Protein AF-A0A941QPH1-F1 (afdb_monomer)

Mean predicted aligned error: 6.73 Å

pLDDT: mean 86.71, std 13.87, range [55.09, 98.06]

Radius of gyration: 14.21 Å; Cα contacts (8 Å, |Δi|>4): 16; chains: 1; bounding box: 36×26×28 Å

Solvent-accessible surface area (backbone atoms only — not comparable to full-atom values): 3978 Å² total; per-residue (Å²): 132,80,58,78,92,75,51,70,42,97,90,54,52,71,82,38,66,69,54,48,49,49,42,58,78,68,47,42,82,80,45,55,75,70,56,32,54,50,54,56,49,50,44,54,71,74,68,51,77,88,73,73,73,93,65,80,77,73,80,131

Structure (mmCIF, N/CA/C/O backbone):
data_AF-A0A941QPH1-F1
#
_entry.id   AF-A0A941QPH1-F1
#
loop_
_atom_site.group_PDB
_atom_site.id
_atom_site.type_symbol
_atom_site.label_atom_id
_atom_site.label_alt_id
_atom_site.label_comp_id
_atom_site.label_asym_id
_atom_site.label_entity_id
_atom_site.label_seq_id
_atom_site.pdbx_PDB_ins_code
_atom_site.Cartn_x
_atom_site.Cartn_y
_atom_site.Cartn_z
_atom_site.occupancy
_atom_site.B_iso_or_equiv
_atom_site.auth_s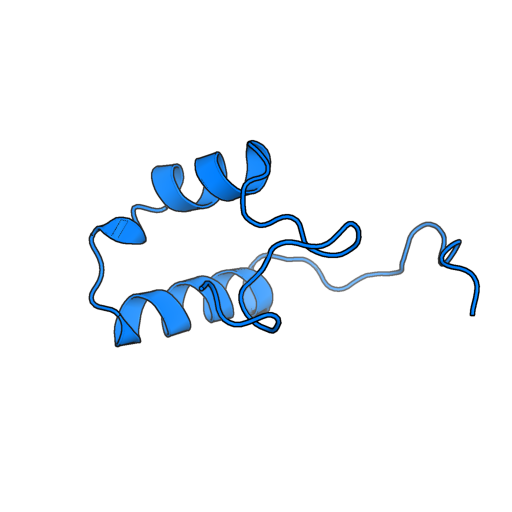eq_id
_atom_site.auth_comp_id
_atom_site.auth_asym_id
_atom_site.auth_atom_id
_atom_site.pdbx_PDB_model_num
ATOM 1 N N . MET A 1 1 ? -18.465 12.078 -11.806 1.00 64.00 1 MET A N 1
ATOM 2 C CA . MET A 1 1 ? -17.156 12.395 -12.415 1.00 64.00 1 MET A CA 1
ATOM 3 C C . MET A 1 1 ? -16.113 12.064 -11.371 1.00 64.00 1 MET A C 1
ATOM 5 O O . MET A 1 1 ? -16.274 12.517 -10.247 1.00 64.00 1 MET A O 1
ATOM 9 N N . THR A 1 2 ? -15.150 11.206 -11.688 1.00 71.25 2 THR A N 1
ATOM 10 C CA . THR A 1 2 ? -14.054 10.862 -10.773 1.00 71.25 2 THR A CA 1
ATOM 11 C C . THR A 1 2 ? -13.169 12.090 -10.579 1.00 71.25 2 THR A C 1
ATOM 13 O O . THR A 1 2 ? -12.946 12.824 -11.543 1.00 71.25 2 THR A O 1
ATOM 16 N N . ASP A 1 3 ? -12.711 12.336 -9.352 1.00 86.62 3 ASP A N 1
ATOM 17 C CA . ASP A 1 3 ? -11.739 13.394 -9.081 1.00 86.62 3 ASP A CA 1
ATOM 18 C C . ASP A 1 3 ? -10.475 13.128 -9.925 1.00 86.62 3 ASP A C 1
ATOM 20 O O . ASP A 1 3 ? -9.931 12.023 -9.842 1.00 86.62 3 ASP A O 1
ATOM 24 N N . PRO A 1 4 ? -10.014 14.082 -10.756 1.00 85.88 4 PRO A N 1
ATOM 25 C CA . PRO A 1 4 ? -8.818 13.910 -11.578 1.00 85.88 4 PRO A CA 1
ATOM 26 C C . PRO A 1 4 ? -7.574 13.508 -10.777 1.00 85.88 4 PRO A C 1
ATOM 28 O O . PRO A 1 4 ? -6.706 12.827 -11.316 1.00 85.88 4 PRO A O 1
ATOM 31 N N . LEU A 1 5 ? -7.492 13.901 -9.502 1.00 87.19 5 LEU A N 1
ATOM 32 C CA . LEU A 1 5 ? -6.380 13.569 -8.606 1.00 87.19 5 LEU A CA 1
ATOM 33 C C . LEU A 1 5 ? -6.463 12.144 -8.044 1.00 87.19 5 LEU A C 1
ATOM 35 O O . LEU A 1 5 ? -5.496 11.658 -7.466 1.00 87.19 5 LEU A O 1
ATOM 39 N N . LEU A 1 6 ? -7.603 11.475 -8.223 1.00 89.06 6 LEU A N 1
ATOM 40 C CA . LEU A 1 6 ? -7.843 10.091 -7.814 1.00 89.06 6 LEU A CA 1
ATOM 41 C C . LEU A 1 6 ? -7.932 9.141 -9.015 1.00 89.06 6 LEU A C 1
ATOM 43 O O . LEU A 1 6 ? -8.337 7.992 -8.855 1.00 89.06 6 LEU A O 1
ATOM 47 N N . ALA A 1 7 ? -7.595 9.607 -10.218 1.00 91.75 7 ALA A N 1
ATOM 48 C CA . ALA A 1 7 ? -7.539 8.772 -11.408 1.00 91.75 7 ALA A CA 1
ATOM 49 C C . ALA A 1 7 ? -6.155 8.105 -11.545 1.00 91.75 7 ALA A C 1
ATOM 51 O O . ALA A 1 7 ? -5.139 8.738 -11.242 1.00 91.75 7 ALA A O 1
ATOM 52 N N . PRO A 1 8 ? -6.085 6.853 -12.032 1.00 91.25 8 PRO A N 1
ATOM 53 C CA . PRO A 1 8 ? -4.810 6.210 -12.319 1.00 91.25 8 PRO A CA 1
ATOM 54 C C . PRO A 1 8 ? -4.085 6.944 -13.453 1.00 91.25 8 PRO A C 1
ATOM 56 O O . PRO A 1 8 ? -4.695 7.519 -14.360 1.00 91.25 8 PRO A O 1
ATOM 59 N N . THR A 1 9 ? -2.757 6.916 -13.412 1.00 91.31 9 THR A N 1
ATOM 60 C CA . THR A 1 9 ? -1.889 7.550 -14.412 1.00 91.31 9 THR A CA 1
ATOM 61 C C . THR A 1 9 ? -0.875 6.550 -14.952 1.00 91.31 9 THR A C 1
ATOM 63 O O . THR A 1 9 ? -0.681 5.479 -14.389 1.00 91.31 9 THR A O 1
ATOM 66 N N . LYS A 1 10 ? -0.155 6.915 -16.021 1.00 87.56 10 LYS A N 1
ATOM 67 C CA . LYS A 1 10 ? 0.953 6.087 -16.529 1.00 87.56 10 LYS A CA 1
ATOM 68 C C . LYS A 1 10 ? 2.066 5.865 -15.497 1.00 87.56 10 LYS A C 1
ATOM 70 O O . LYS A 1 10 ? 2.749 4.852 -15.575 1.00 87.56 10 LYS A O 1
ATOM 75 N N . LEU A 1 11 ? 2.274 6.817 -14.583 1.00 85.19 11 LEU A N 1
ATOM 76 C CA . LEU A 1 11 ? 3.294 6.723 -13.537 1.00 85.19 11 LEU A CA 1
ATOM 77 C C . LEU A 1 11 ? 2.805 5.898 -12.338 1.00 85.19 11 LEU A C 1
ATOM 79 O O . LEU A 1 11 ? 3.586 5.167 -11.739 1.00 85.19 11 LEU A O 1
ATOM 83 N N . LEU A 1 12 ? 1.520 6.014 -11.998 1.00 86.56 12 LEU A N 1
ATOM 84 C CA . LEU A 1 12 ? 0.892 5.304 -10.889 1.00 86.56 12 LEU A CA 1
ATOM 85 C C . LEU A 1 12 ? -0.460 4.746 -11.334 1.00 86.56 12 LEU A C 1
ATOM 87 O O . LEU A 1 12 ? -1.485 5.426 -11.263 1.00 86.56 12 LEU A O 1
ATOM 91 N N . ASP A 1 13 ? -0.430 3.499 -11.789 1.00 92.00 13 ASP A N 1
ATOM 92 C CA . ASP A 1 13 ? -1.611 2.705 -12.106 1.00 92.00 13 ASP A CA 1
ATOM 93 C C . ASP A 1 13 ? -1.912 1.771 -10.930 1.00 92.00 13 ASP A C 1
ATOM 95 O O . ASP A 1 13 ? -1.362 0.675 -10.828 1.00 92.00 13 ASP A O 1
ATOM 99 N N . PHE A 1 14 ? -2.758 2.225 -10.007 1.00 89.12 14 PHE A N 1
ATOM 100 C CA . PHE A 1 14 ? -3.163 1.429 -8.847 1.00 89.12 14 PHE A CA 1
ATOM 101 C C . PHE A 1 14 ? -4.151 0.301 -9.190 1.00 89.12 14 PHE A C 1
ATOM 103 O O . PHE A 1 14 ? -4.413 -0.542 -8.329 1.00 89.12 14 PHE A O 1
ATOM 110 N N . ASP A 1 15 ? -4.646 0.240 -10.430 1.00 90.69 15 ASP A N 1
ATOM 111 C CA . ASP A 1 15 ? -5.460 -0.870 -10.935 1.00 90.69 15 ASP A CA 1
ATOM 112 C C . ASP A 1 15 ? -4.590 -2.003 -11.510 1.00 90.69 15 ASP A C 1
ATOM 114 O O . ASP A 1 15 ? -5.091 -3.088 -11.826 1.00 90.69 15 ASP A O 1
ATOM 118 N N . ALA A 1 16 ? -3.271 -1.796 -11.603 1.00 94.50 16 ALA A N 1
ATOM 119 C CA . ALA A 1 16 ? -2.339 -2.800 -12.089 1.00 94.50 16 ALA A CA 1
ATOM 120 C C . ALA A 1 16 ? -2.410 -4.093 -11.255 1.00 94.50 16 ALA A C 1
ATOM 122 O O . ALA A 1 16 ? -2.372 -4.083 -10.019 1.00 94.50 16 ALA A O 1
ATOM 123 N N . ALA A 1 17 ? -2.431 -5.237 -11.948 1.00 95.69 17 ALA A N 1
ATOM 124 C CA . ALA A 1 17 ? -2.583 -6.555 -11.331 1.00 95.69 17 ALA A CA 1
ATOM 125 C C . ALA A 1 17 ? -1.617 -6.839 -10.156 1.00 95.69 17 ALA A C 1
ATOM 127 O O . ALA A 1 17 ? -2.071 -7.410 -9.162 1.00 95.69 17 ALA A O 1
ATOM 128 N N . PRO A 1 18 ? -0.328 -6.429 -10.187 1.00 94.50 18 PRO A N 1
ATOM 129 C CA . PRO A 1 18 ? 0.573 -6.627 -9.050 1.00 94.50 18 PRO A CA 1
ATOM 130 C C . PRO A 1 18 ? 0.134 -5.892 -7.776 1.00 94.50 18 PRO A C 1
ATOM 132 O O . PRO A 1 18 ? 0.228 -6.457 -6.687 1.00 94.50 18 PRO A O 1
ATOM 135 N N . LEU A 1 19 ? -0.378 -4.661 -7.895 1.00 93.62 19 LEU A N 1
ATOM 136 C CA . LEU A 1 19 ? -0.856 -3.884 -6.748 1.00 93.62 19 LEU A CA 1
ATOM 137 C C . LEU A 1 19 ? -2.164 -4.458 -6.205 1.00 93.62 19 LEU A C 1
ATOM 139 O O . LEU A 1 19 ? -2.296 -4.639 -4.995 1.00 93.62 19 LEU A O 1
ATOM 143 N N . ALA A 1 20 ? -3.092 -4.835 -7.089 1.00 94.00 20 ALA A N 1
ATOM 144 C CA . ALA A 1 20 ? -4.316 -5.522 -6.687 1.00 94.00 20 ALA A CA 1
ATOM 145 C C . ALA A 1 20 ? -4.008 -6.832 -5.939 1.00 94.00 20 ALA A C 1
ATOM 147 O O . ALA A 1 20 ? -4.587 -7.096 -4.886 1.00 94.00 20 ALA A O 1
ATOM 148 N N . HIS A 1 21 ? -3.053 -7.624 -6.434 1.00 96.56 21 HIS A N 1
ATOM 149 C CA . HIS A 1 21 ? -2.644 -8.869 -5.789 1.00 96.56 21 HIS A CA 1
ATOM 150 C C . HIS A 1 21 ? -1.967 -8.644 -4.430 1.00 96.56 21 HIS A C 1
ATOM 152 O O . HIS A 1 21 ? -2.238 -9.391 -3.488 1.00 96.56 21 HIS A O 1
ATOM 158 N N . LEU A 1 22 ? -1.130 -7.608 -4.298 1.00 96.00 22 LEU A N 1
ATOM 159 C CA . LEU A 1 22 ? -0.543 -7.212 -3.016 1.00 96.00 22 LEU A CA 1
ATOM 160 C C . LEU A 1 22 ? -1.637 -6.876 -1.994 1.00 96.00 22 LEU A C 1
ATOM 162 O O . LEU A 1 22 ? -1.630 -7.422 -0.893 1.00 96.00 22 LEU A O 1
ATOM 166 N N . ILE A 1 23 ? -2.592 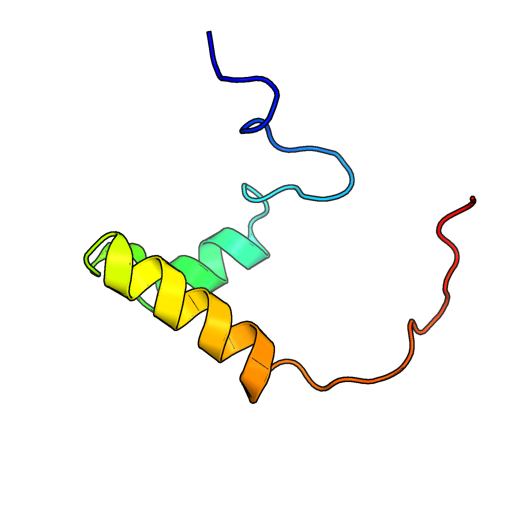-6.022 -2.370 1.00 95.38 23 ILE A N 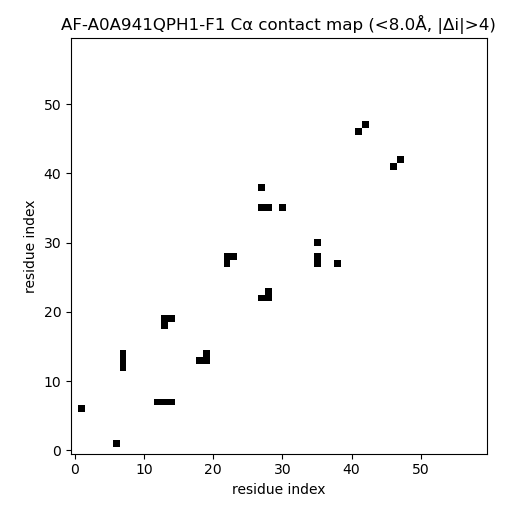1
ATOM 167 C CA . ILE A 1 23 ? -3.694 -5.588 -1.499 1.00 95.38 23 ILE A CA 1
ATOM 168 C C . ILE A 1 23 ? -4.511 -6.788 -1.001 1.00 95.38 23 ILE A C 1
ATOM 170 O O . ILE A 1 23 ? -4.817 -6.867 0.191 1.00 95.38 23 ILE A O 1
ATOM 174 N N . GLU A 1 24 ? -4.832 -7.727 -1.896 1.00 96.00 24 GLU A N 1
ATOM 175 C CA . GLU A 1 24 ? -5.574 -8.945 -1.553 1.00 96.00 24 GLU A CA 1
ATOM 176 C C . GLU A 1 24 ? -4.773 -9.873 -0.642 1.00 96.00 24 GLU A C 1
ATOM 178 O O . GLU A 1 24 ? -5.265 -10.288 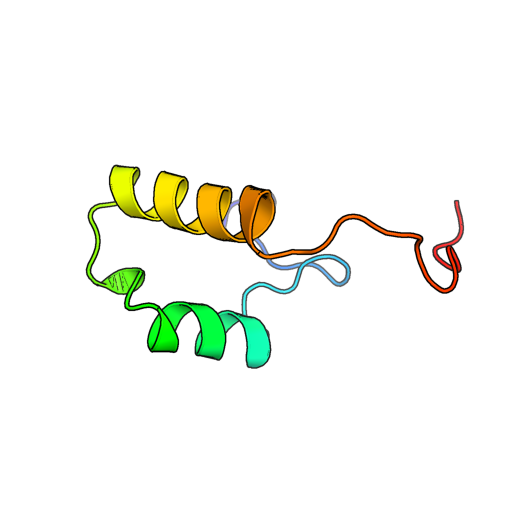0.405 1.00 96.00 24 GLU A O 1
ATOM 183 N N . THR A 1 25 ? -3.516 -10.152 -0.991 1.00 97.44 25 THR A N 1
ATOM 184 C CA . THR A 1 25 ? -2.646 -11.055 -0.217 1.00 97.44 25 THR A CA 1
ATOM 185 C C . THR A 1 25 ? -2.420 -10.541 1.202 1.00 97.44 25 THR A C 1
ATOM 187 O O . THR A 1 25 ? -2.306 -11.323 2.144 1.00 97.44 25 THR A O 1
ATOM 190 N N . ARG A 1 26 ? -2.374 -9.218 1.373 1.00 97.00 26 ARG A N 1
ATOM 191 C CA . ARG A 1 26 ? -2.222 -8.565 2.677 1.00 97.00 26 ARG A CA 1
ATOM 192 C C . ARG A 1 26 ? -3.543 -8.379 3.429 1.00 97.00 26 ARG A C 1
ATOM 194 O O . ARG A 1 26 ? -3.517 -7.960 4.582 1.00 97.00 26 ARG A O 1
ATOM 201 N N . GLY A 1 27 ? -4.688 -8.654 2.800 1.00 97.38 27 GLY A N 1
ATOM 202 C CA . GLY A 1 27 ? -6.011 -8.521 3.416 1.00 97.38 27 GLY A CA 1
ATOM 203 C C . GLY A 1 27 ? -6.417 -7.080 3.747 1.00 97.38 27 GLY A C 1
ATOM 204 O O . GLY A 1 27 ? -7.324 -6.858 4.549 1.00 97.38 27 GLY A O 1
ATOM 205 N N . TRP A 1 28 ? -5.779 -6.077 3.139 1.00 97.56 28 TRP A N 1
ATOM 206 C CA . TRP A 1 28 ? -5.957 -4.665 3.506 1.00 97.56 28 TRP A CA 1
ATOM 207 C C . TRP A 1 28 ? -7.369 -4.125 3.257 1.00 97.56 28 TRP A C 1
ATOM 209 O O . TRP A 1 28 ? -7.795 -3.168 3.909 1.00 97.56 28 TRP A O 1
ATOM 219 N N . ARG A 1 29 ? -8.137 -4.744 2.350 1.00 94.94 29 ARG A N 1
ATOM 220 C CA . ARG A 1 29 ? -9.548 -4.385 2.127 1.00 94.94 29 ARG A CA 1
ATOM 221 C C . ARG A 1 29 ? -10.443 -4.688 3.331 1.00 94.94 29 ARG A C 1
ATOM 223 O O . ARG A 1 29 ? -11.461 -4.020 3.480 1.00 94.94 29 ARG A O 1
ATOM 230 N N . GLY A 1 30 ? -10.052 -5.627 4.194 1.00 97.19 30 GLY A N 1
ATOM 231 C CA . GLY A 1 30 ? -10.777 -5.962 5.424 1.00 97.19 30 GLY A CA 1
ATOM 232 C C . GLY A 1 30 ? -10.497 -5.023 6.601 1.00 97.19 30 GLY A C 1
ATOM 233 O O . GLY A 1 30 ? -11.180 -5.111 7.617 1.00 97.19 30 GLY A O 1
ATOM 234 N N . LEU A 1 31 ? -9.507 -4.134 6.480 1.00 97.88 31 LEU A N 1
ATOM 235 C CA . LEU A 1 31 ? -9.166 -3.159 7.513 1.00 97.88 31 LEU A CA 1
ATOM 236 C C . LEU A 1 31 ? -10.090 -1.938 7.464 1.00 97.88 31 LEU A C 1
ATOM 238 O O . LEU A 1 31 ? -10.649 -1.605 6.410 1.00 97.88 31 LEU A O 1
ATOM 242 N N . SER A 1 32 ? -10.181 -1.236 8.599 1.00 98.00 32 SER A N 1
ATOM 243 C CA . SER A 1 32 ? -10.733 0.118 8.634 1.00 98.00 32 SER A CA 1
ATOM 244 C C . S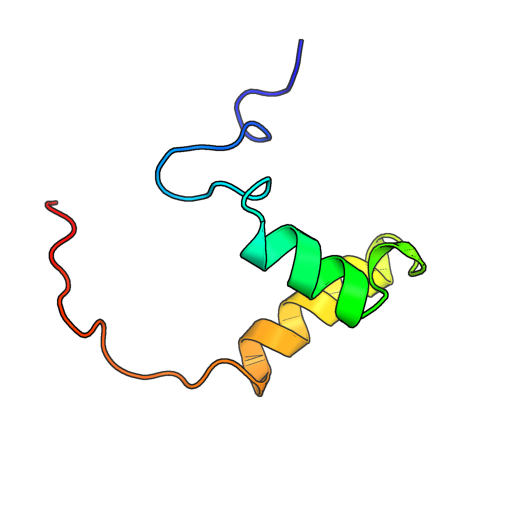ER A 1 32 ? -9.931 1.035 7.704 1.00 98.00 32 SER A C 1
ATOM 246 O O . SER A 1 32 ? -8.776 0.757 7.375 1.00 98.00 32 SER A O 1
ATOM 248 N N . GLU A 1 33 ? -10.530 2.137 7.260 1.00 94.94 33 GLU A N 1
ATOM 249 C CA . GLU A 1 33 ? -9.847 3.077 6.366 1.00 94.94 33 GLU A CA 1
ATOM 250 C C . GLU A 1 33 ? -8.550 3.621 6.984 1.00 94.94 33 GLU A C 1
ATOM 252 O O . GLU A 1 33 ? -7.513 3.643 6.323 1.00 94.94 33 GLU A O 1
ATOM 257 N N . TYR A 1 34 ? -8.586 3.970 8.273 1.00 96.94 34 TYR A N 1
ATOM 258 C CA . TYR A 1 34 ? -7.422 4.466 9.003 1.00 96.94 34 TYR A CA 1
ATOM 259 C C . TYR A 1 34 ? -6.307 3.413 9.090 1.00 96.94 34 TYR A C 1
ATOM 261 O O . TYR A 1 34 ? -5.153 3.692 8.760 1.00 96.94 34 TYR A O 1
ATOM 269 N N . ASP A 1 35 ? -6.655 2.178 9.459 1.00 97.88 35 ASP A N 1
ATOM 270 C CA . ASP A 1 35 ? -5.674 1.096 9.601 1.00 97.88 35 ASP A CA 1
ATOM 271 C C . ASP A 1 35 ? -5.085 0.684 8.248 1.00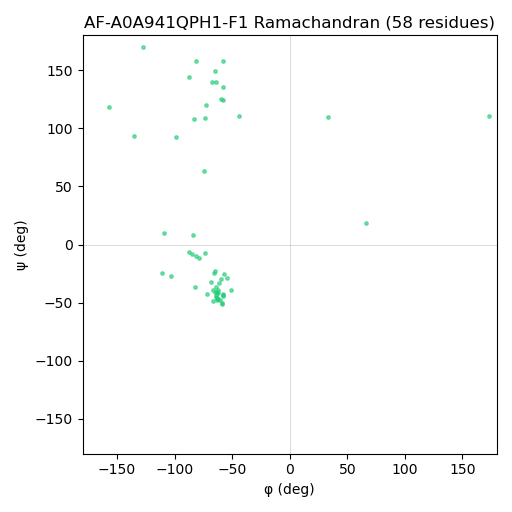 97.88 35 ASP A C 1
ATOM 273 O O . ASP A 1 35 ? -3.910 0.327 8.158 1.00 97.88 35 ASP A O 1
ATOM 277 N N . ARG A 1 36 ? -5.874 0.777 7.170 1.00 97.00 36 ARG A N 1
ATOM 278 C CA . ARG A 1 36 ? -5.409 0.507 5.805 1.00 97.00 36 ARG A CA 1
ATOM 279 C C . ARG A 1 36 ? -4.305 1.473 5.382 1.00 97.00 36 ARG A C 1
ATOM 281 O O . ARG A 1 36 ? -3.332 1.040 4.767 1.00 97.00 36 ARG A O 1
ATOM 288 N N . ILE A 1 37 ? -4.446 2.758 5.713 1.00 95.81 37 ILE A N 1
ATOM 289 C CA . ILE A 1 37 ? -3.432 3.782 5.421 1.00 95.81 37 ILE A CA 1
ATOM 290 C C . ILE A 1 37 ? -2.131 3.449 6.160 1.00 95.81 37 ILE A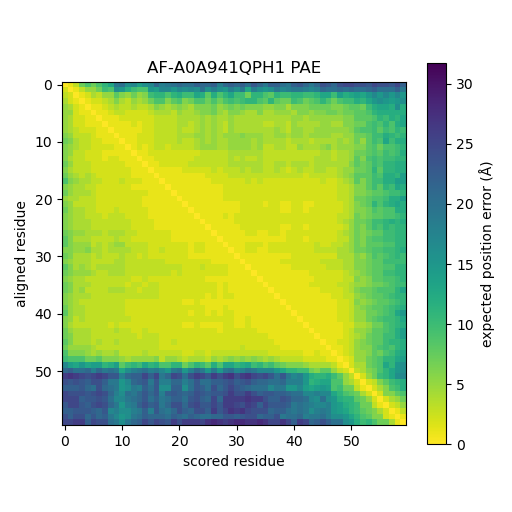 C 1
ATOM 292 O O . ILE A 1 37 ? -1.062 3.443 5.546 1.00 95.81 37 ILE A O 1
ATOM 296 N N . GLY A 1 38 ? -2.225 3.111 7.451 1.00 97.50 38 GLY A N 1
ATOM 297 C CA . GLY A 1 38 ? -1.070 2.718 8.262 1.00 97.50 38 GLY A CA 1
ATOM 298 C C . GLY A 1 38 ? -0.367 1.470 7.722 1.00 97.50 38 GLY A C 1
ATOM 299 O O . GLY A 1 38 ? 0.843 1.486 7.517 1.00 97.50 38 GLY A O 1
ATOM 300 N N . ALA A 1 39 ? -1.124 0.422 7.393 1.00 98.06 39 ALA A N 1
ATOM 301 C CA . ALA A 1 39 ? -0.566 -0.835 6.898 1.00 98.06 39 ALA A CA 1
ATOM 302 C C . ALA A 1 39 ? 0.168 -0.680 5.554 1.00 98.06 39 ALA A C 1
ATOM 304 O O . ALA A 1 39 ? 1.243 -1.255 5.363 1.00 98.06 39 ALA A O 1
ATOM 305 N N . ALA A 1 40 ? -0.381 0.120 4.632 1.00 96.06 40 ALA A N 1
ATOM 306 C CA . ALA A 1 40 ? 0.283 0.423 3.366 1.00 96.06 40 ALA A CA 1
ATOM 307 C C . ALA A 1 40 ? 1.580 1.216 3.580 1.00 96.06 40 ALA A C 1
ATOM 309 O O . ALA A 1 40 ? 2.600 0.930 2.950 1.00 96.06 40 ALA A O 1
ATOM 310 N N . TYR A 1 41 ? 1.557 2.183 4.497 1.00 96.19 41 TYR A N 1
ATOM 311 C CA . TYR A 1 41 ? 2.726 2.976 4.851 1.00 96.19 41 TYR A CA 1
ATOM 312 C C . TYR A 1 41 ? 3.834 2.130 5.494 1.00 96.19 41 TYR A C 1
ATOM 314 O O . TYR A 1 41 ? 4.997 2.231 5.097 1.00 96.19 41 TYR A O 1
ATOM 322 N N . ASP A 1 42 ? 3.480 1.258 6.437 1.00 97.19 42 ASP A N 1
ATOM 323 C CA . ASP A 1 42 ? 4.426 0.375 7.119 1.00 97.19 42 ASP A CA 1
ATOM 324 C C . ASP A 1 42 ? 5.072 -0.629 6.163 1.00 97.19 42 ASP A C 1
ATOM 326 O O . ASP A 1 42 ? 6.269 -0.893 6.284 1.00 97.19 42 ASP A O 1
ATOM 330 N N . PHE A 1 43 ? 4.323 -1.139 5.179 1.00 95.75 43 PHE A N 1
ATOM 331 C CA . PHE A 1 43 ? 4.879 -1.985 4.121 1.00 95.75 43 PHE A CA 1
ATOM 332 C C . PHE A 1 43 ? 5.981 -1.255 3.347 1.00 95.75 43 PHE A C 1
ATOM 334 O O . PHE A 1 43 ? 7.097 -1.759 3.226 1.00 95.75 43 PHE A O 1
ATOM 341 N N . VAL A 1 44 ? 5.701 -0.041 2.865 1.00 92.62 44 VAL A N 1
ATOM 342 C CA . VAL A 1 44 ? 6.692 0.743 2.115 1.00 92.62 44 VAL A CA 1
ATOM 343 C C . VAL A 1 44 ? 7.896 1.080 2.991 1.00 92.62 44 VAL A C 1
ATOM 345 O O . VAL A 1 44 ? 9.032 0.906 2.564 1.00 92.62 44 VAL A O 1
ATOM 348 N N . ARG A 1 45 ? 7.663 1.542 4.223 1.00 93.81 45 ARG A N 1
ATOM 349 C CA . ARG A 1 45 ? 8.730 1.969 5.134 1.00 93.81 45 ARG A CA 1
ATOM 350 C C . ARG A 1 45 ? 9.660 0.821 5.529 1.00 93.81 45 ARG A C 1
ATOM 352 O O . ARG A 1 45 ? 10.865 1.038 5.618 1.00 93.81 45 ARG A O 1
ATOM 359 N N . ASN A 1 46 ? 9.102 -0.347 5.841 1.00 95.31 46 ASN A N 1
ATOM 360 C CA . ASN A 1 46 ? 9.849 -1.411 6.510 1.00 95.31 46 ASN A CA 1
ATOM 361 C C . ASN A 1 46 ? 10.273 -2.546 5.570 1.00 95.31 46 ASN A C 1
ATOM 363 O O . ASN A 1 46 ? 11.258 -3.221 5.859 1.00 95.31 46 ASN A O 1
ATOM 367 N N . GLU A 1 47 ? 9.543 -2.786 4.477 1.00 93.94 47 GLU A N 1
ATOM 368 C CA . GLU A 1 47 ? 9.757 -3.964 3.624 1.00 93.94 47 GLU A CA 1
ATOM 369 C C . GLU A 1 47 ? 10.323 -3.629 2.242 1.00 93.94 47 GLU A C 1
ATOM 371 O O . GLU A 1 47 ? 10.985 -4.470 1.631 1.00 93.94 47 GLU A O 1
ATOM 376 N N . ILE A 1 48 ? 10.105 -2.412 1.740 1.00 89.06 48 ILE A N 1
ATOM 377 C CA . ILE A 1 48 ? 10.731 -1.973 0.493 1.00 89.06 48 ILE A CA 1
ATOM 378 C C . ILE A 1 48 ? 12.142 -1.482 0.814 1.00 89.06 48 ILE A C 1
ATOM 380 O O . ILE A 1 48 ? 12.338 -0.426 1.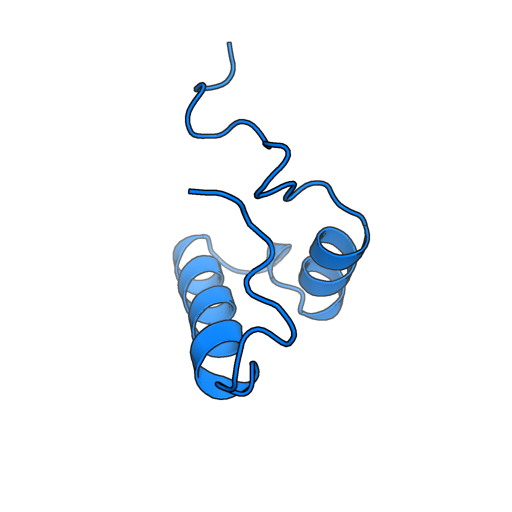415 1.00 89.06 48 ILE A O 1
ATOM 384 N N . ALA A 1 49 ? 13.141 -2.266 0.407 1.00 86.50 49 ALA A N 1
ATOM 385 C CA . ALA A 1 49 ? 14.539 -1.903 0.582 1.00 86.50 49 ALA A CA 1
ATOM 386 C C . ALA A 1 49 ? 14.845 -0.586 -0.144 1.00 86.50 49 ALA A C 1
ATOM 388 O O . ALA A 1 49 ? 14.629 -0.447 -1.349 1.00 86.50 49 ALA A O 1
ATOM 389 N N . PHE A 1 50 ? 15.384 0.376 0.600 1.00 72.50 50 PHE A N 1
ATOM 390 C CA . PHE A 1 50 ? 15.850 1.634 0.040 1.00 72.50 50 PHE A CA 1
ATOM 391 C C . PHE A 1 50 ? 17.152 1.382 -0.734 1.00 72.50 50 PHE A C 1
ATOM 393 O O . PHE A 1 50 ? 18.132 0.914 -0.152 1.00 72.50 50 P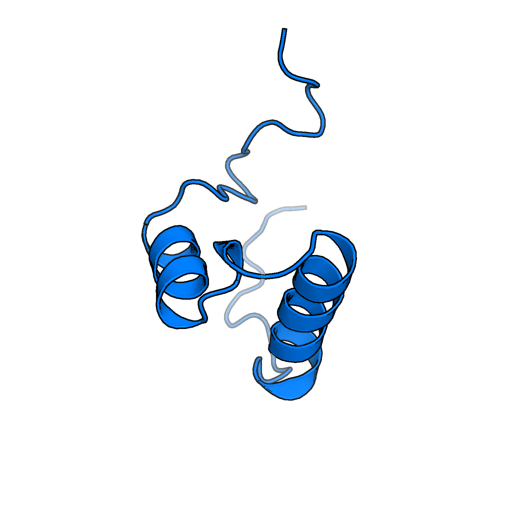HE A O 1
ATOM 400 N N . GLY A 1 51 ? 17.190 1.667 -2.037 1.00 66.25 51 GLY A N 1
ATOM 401 C CA . GLY A 1 51 ? 18.408 1.447 -2.817 1.00 66.25 51 GLY A CA 1
ATOM 402 C C . GLY A 1 51 ? 18.244 1.657 -4.316 1.00 66.25 51 GLY A C 1
ATOM 403 O O . GLY A 1 51 ? 17.605 0.852 -4.978 1.00 66.25 51 GLY A O 1
ATOM 404 N N . TYR A 1 52 ? 18.876 2.737 -4.785 1.00 55.09 52 TYR A N 1
ATOM 405 C CA . TYR A 1 52 ? 19.248 3.123 -6.150 1.00 55.09 52 TYR A CA 1
ATOM 406 C C . TYR A 1 52 ? 18.303 2.696 -7.276 1.00 55.09 52 TYR A C 1
ATOM 408 O O . TYR A 1 52 ? 18.279 1.536 -7.687 1.00 55.09 52 TYR A O 1
ATOM 416 N N . ASN A 1 53 ? 17.617 3.688 -7.855 1.00 61.00 53 ASN A N 1
ATOM 417 C CA . ASN A 1 53 ? 17.022 3.584 -9.182 1.00 61.00 53 ASN A CA 1
ATOM 418 C C . ASN A 1 53 ? 18.043 2.921 -10.110 1.00 61.00 53 ASN A C 1
ATOM 420 O O . ASN A 1 53 ? 19.101 3.480 -10.395 1.00 61.00 53 ASN A O 1
ATOM 424 N N . ARG A 1 54 ? 17.756 1.682 -10.523 1.00 58.16 54 ARG A N 1
ATOM 425 C CA . ARG A 1 54 ? 18.672 0.883 -11.350 1.00 58.16 54 ARG A CA 1
ATOM 426 C C . ARG A 1 54 ? 19.019 1.608 -12.655 1.00 58.16 54 ARG A C 1
ATOM 428 O O . ARG A 1 54 ? 20.076 1.364 -13.222 1.00 58.16 54 ARG A O 1
ATOM 435 N N . ALA A 1 55 ? 18.127 2.493 -13.085 1.00 59.78 55 ALA A N 1
ATOM 436 C CA . ALA A 1 55 ? 18.370 3.549 -14.041 1.00 59.78 55 ALA A CA 1
ATOM 437 C C . ALA A 1 55 ? 17.297 4.626 -13.795 1.00 59.78 55 ALA A C 1
ATOM 439 O O . ALA A 1 55 ? 16.105 4.328 -13.882 1.00 59.78 55 ALA A O 1
ATOM 440 N N . ASP A 1 56 ? 17.692 5.846 -13.424 1.00 57.81 56 ASP A N 1
ATOM 441 C CA . ASP A 1 56 ? 16.801 7.017 -13.457 1.00 57.81 56 ASP A CA 1
ATOM 442 C C . ASP A 1 56 ? 16.615 7.452 -14.919 1.00 57.81 56 ASP A C 1
ATOM 444 O O . ASP A 1 56 ? 17.026 8.528 -15.340 1.00 57.81 56 ASP A O 1
ATOM 448 N N . ASP A 1 57 ? 16.014 6.571 -15.720 1.00 58.31 57 ASP A N 1
ATOM 449 C CA . ASP A 1 57 ? 15.728 6.818 -17.137 1.00 58.31 57 ASP A CA 1
ATOM 450 C C . ASP A 1 57 ? 14.420 7.601 -17.322 1.00 58.31 57 ASP A C 1
ATOM 452 O O . ASP A 1 57 ? 13.934 7.737 -18.444 1.00 58.31 57 ASP A O 1
ATOM 456 N N . ILE A 1 58 ? 13.818 8.093 -16.231 1.00 57.78 58 ILE A N 1
ATOM 457 C CA . ILE A 1 58 ? 12.666 8.992 -16.289 1.00 57.78 58 ILE A CA 1
ATOM 458 C C . ILE A 1 58 ? 13.204 10.355 -16.749 1.00 57.78 58 ILE A C 1
ATOM 460 O O . ILE A 1 58 ? 13.913 11.006 -15.979 1.00 57.78 58 ILE A O 1
ATOM 464 N N . PRO A 1 59 ? 12.918 10.797 -17.989 1.00 60.38 59 PRO A N 1
ATOM 465 C CA . PRO A 1 59 ? 13.400 12.084 -18.469 1.00 60.38 59 PRO A CA 1
ATOM 466 C C . PRO A 1 59 ? 12.782 13.210 -17.632 1.00 60.38 59 PRO A C 1
ATOM 468 O O . PRO A 1 59 ? 11.598 13.137 -17.295 1.00 60.38 59 PRO A O 1
ATOM 471 N N . ALA A 1 60 ? 13.594 14.221 -17.309 1.00 58.12 60 ALA A N 1
ATOM 472 C CA . ALA A 1 60 ? 13.160 15.446 -16.634 1.00 58.12 60 ALA A CA 1
ATOM 473 C C . ALA A 1 60 ? 12.210 16.293 -17.494 1.00 58.12 60 ALA A C 1
ATOM 475 O O . ALA A 1 60 ? 12.362 16.278 -18.740 1.00 58.12 60 ALA A O 1
#

Sequence (60 aa):
MTDPLLAPTKLLDFDAAPLAHLIETRGWRGLSEYDRIGAAYDFVRNEIAFGYNRADDIPA

Secondary structure (DSSP, 8-state):
---GGGS--SS--TTSHHHHHHHHHTTGGGS-HHHHHHHHHHHHHHHS-----S---S--

Foldseek 3Di:
DDDPVPDADPVGHCVDPVNVVVCVVVVLVVDDPVVSVVVVVCCCVPPPDDDDDPDPPPDD